Protein AF-A0A7D9K433-F1 (afdb_monomer_lite)

Radius of gyration: 21.34 Å; chains: 1; bounding box: 45×15×55 Å

InterPro domains:
  IPR000219 Dbl homology domain [PS50010] (1-37)
  IPR035899 Dbl homology (DH) domain superfamily [G3DSA:1.20.900.10] (1-56)
  IPR035899 Dbl homology (DH) domain superfamily [SSF48065] (1-53)
  IPR051092 FYVE, RhoGEF and PH domain-containing [PTHR12673] (1-64)

Sequence (65 aa):
MLLENLLWKTPDEHSDFTKLKEAVDQISKVALHINENIRQHENFQKMLNIQNSFSREGAPKLLAP

Structure (mmCIF, N/CA/C/O backbone):
data_AF-A0A7D9K433-F1
#
_entry.id   AF-A0A7D9K433-F1
#
loop_
_atom_site.group_PDB
_atom_site.id
_atom_site.type_symbol
_atom_site.label_atom_id
_atom_site.label_alt_id
_atom_site.label_comp_id
_atom_site.label_asym_id
_atom_site.label_entity_id
_atom_site.label_seq_id
_atom_site.pdbx_PDB_ins_code
_atom_site.Cartn_x
_atom_site.Cartn_y
_atom_site.Cartn_z
_atom_site.occupancy
_atom_site.B_iso_or_equiv
_atom_site.auth_seq_id
_atom_site.auth_comp_id
_atom_site.auth_asym_id
_atom_site.auth_atom_id
_atom_site.pdbx_PDB_model_num
ATOM 1 N N . MET A 1 1 ? -10.359 -3.330 0.771 1.00 78.06 1 MET A N 1
ATOM 2 C CA . MET A 1 1 ? -9.665 -4.360 1.585 1.00 78.06 1 MET A CA 1
ATOM 3 C C . MET A 1 1 ? -10.603 -4.934 2.650 1.00 78.06 1 MET A C 1
ATOM 5 O O . MET A 1 1 ? -11.612 -4.312 2.949 1.00 78.06 1 MET A O 1
ATOM 9 N N . LEU A 1 2 ? -10.289 -6.092 3.250 1.00 90.75 2 LEU A N 1
ATOM 10 C CA . LEU A 1 2 ? -11.143 -6.720 4.280 1.00 90.75 2 LEU A CA 1
ATOM 11 C C . LEU A 1 2 ? -11.341 -5.838 5.527 1.00 90.75 2 LEU A C 1
ATOM 13 O O . LEU A 1 2 ? -12.450 -5.756 6.044 1.00 90.75 2 LEU A O 1
ATOM 17 N N . LEU A 1 3 ? -10.291 -5.144 5.976 1.00 93.06 3 LEU A N 1
ATOM 18 C CA . LEU A 1 3 ? -10.349 -4.310 7.179 1.00 93.06 3 LEU A CA 1
ATOM 19 C C . LEU A 1 3 ? -11.164 -3.020 6.979 1.00 93.06 3 LEU A C 1
ATOM 21 O O . LEU A 1 3 ? -11.877 -2.596 7.879 1.00 93.06 3 LEU A O 1
ATOM 25 N N . GLU A 1 4 ? -11.127 -2.442 5.775 1.00 95.12 4 GLU A N 1
ATOM 26 C CA . GLU A 1 4 ? -11.990 -1.313 5.389 1.00 95.12 4 GLU A CA 1
ATOM 27 C C . GLU A 1 4 ? -13.470 -1.712 5.392 1.00 95.12 4 GLU A C 1
ATOM 29 O O . GLU A 1 4 ? -14.315 -0.958 5.867 1.00 95.12 4 GLU A O 1
ATOM 34 N N . ASN A 1 5 ? -13.784 -2.920 4.907 1.00 95.81 5 ASN A N 1
ATOM 35 C CA . ASN A 1 5 ? -15.148 -3.449 4.943 1.00 95.81 5 ASN A CA 1
ATOM 36 C C . ASN A 1 5 ? -15.635 -3.668 6.377 1.00 95.81 5 ASN A C 1
ATOM 38 O O . ASN A 1 5 ? -16.797 -3.395 6.666 1.00 95.81 5 ASN A O 1
ATOM 42 N N . LEU A 1 6 ? -14.757 -4.148 7.266 1.00 96.06 6 LEU A N 1
ATOM 43 C CA . LEU A 1 6 ? -15.077 -4.281 8.684 1.00 96.06 6 LEU A CA 1
ATOM 44 C C . LEU A 1 6 ? -15.364 -2.905 9.297 1.00 96.06 6 LEU A C 1
ATOM 46 O O . LEU A 1 6 ? -16.420 -2.732 9.892 1.00 96.06 6 LEU A O 1
ATOM 50 N N . LEU A 1 7 ? -14.493 -1.915 9.060 1.00 96.62 7 LEU A N 1
ATOM 51 C CA . LEU A 1 7 ? -14.662 -0.547 9.562 1.00 96.62 7 LEU A CA 1
ATOM 52 C C . LEU A 1 7 ? -15.974 0.081 9.097 1.00 96.62 7 LEU A C 1
ATOM 54 O O . LEU A 1 7 ? -16.677 0.691 9.893 1.00 96.62 7 LEU A O 1
ATOM 58 N N . TRP A 1 8 ? -16.338 -0.110 7.829 1.00 96.81 8 TRP A N 1
ATOM 59 C CA . TRP A 1 8 ? -17.591 0.403 7.273 1.00 96.81 8 TRP A CA 1
ATOM 60 C C . TRP A 1 8 ? -18.847 -0.195 7.929 1.00 96.81 8 TRP A C 1
ATOM 62 O O . TRP A 1 8 ? -19.926 0.393 7.864 1.00 96.81 8 TRP A O 1
ATOM 72 N N . LYS A 1 9 ? -18.729 -1.372 8.551 1.00 97.12 9 LYS A N 1
ATOM 73 C CA . LYS A 1 9 ? -19.816 -2.039 9.277 1.00 97.12 9 LYS A CA 1
ATOM 74 C C . LYS A 1 9 ? -19.754 -1.837 10.790 1.00 97.12 9 LYS A C 1
ATOM 76 O O . LYS A 1 9 ? -20.671 -2.279 11.478 1.00 97.12 9 LYS A O 1
ATOM 81 N N . THR A 1 10 ? -18.712 -1.194 11.308 1.00 97.12 10 THR A N 1
ATOM 82 C CA . THR A 1 10 ? -18.553 -0.909 12.734 1.00 97.12 10 THR A CA 1
ATOM 83 C C . THR A 1 10 ? -19.126 0.480 13.045 1.00 97.12 10 THR A C 1
ATOM 85 O O . THR A 1 10 ? -18.653 1.453 12.460 1.00 97.12 10 THR A O 1
ATOM 88 N N . PRO A 1 11 ? -20.122 0.598 13.946 1.00 97.62 11 PRO A N 1
ATOM 89 C CA . PRO A 1 11 ? -20.602 1.893 14.435 1.00 97.62 11 PRO A CA 1
ATOM 90 C C . PRO A 1 11 ? -19.483 2.693 15.101 1.00 97.62 11 PRO A C 1
ATOM 92 O O . PRO A 1 11 ? -18.576 2.109 15.696 1.00 97.62 11 PR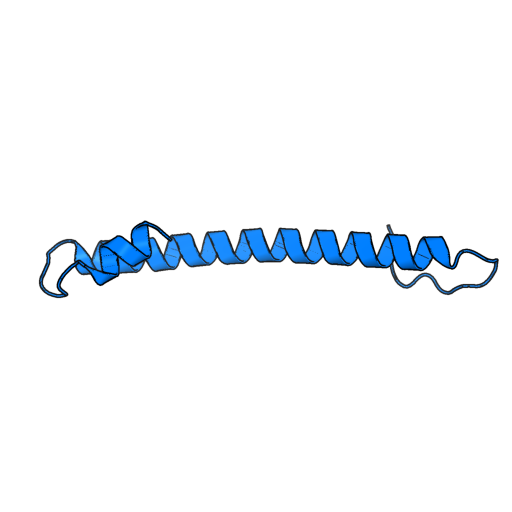O A O 1
ATOM 95 N N . ASP A 1 12 ? -19.556 4.014 15.043 1.00 96.00 12 ASP A N 1
ATOM 96 C CA . ASP A 1 12 ? -18.561 4.923 15.610 1.00 96.00 12 ASP A CA 1
ATOM 97 C C . ASP A 1 12 ? -18.536 4.928 17.142 1.00 96.00 12 ASP A C 1
ATOM 99 O O . ASP A 1 12 ? -17.490 5.198 17.733 1.00 96.00 12 ASP A O 1
ATOM 103 N N . GLU A 1 13 ? -19.624 4.524 17.799 1.00 97.25 13 GLU A N 1
ATOM 104 C CA . GLU A 1 13 ? -19.667 4.328 19.252 1.00 97.25 13 GLU A CA 1
ATOM 105 C C . GLU A 1 13 ? -19.073 2.985 19.704 1.00 97.25 13 GLU A C 1
ATOM 107 O O . GLU A 1 13 ? -18.902 2.749 20.904 1.00 97.25 13 GLU A O 1
ATOM 112 N N . HIS A 1 14 ? -18.760 2.078 18.773 1.00 97.62 14 HIS A N 1
ATOM 113 C CA . HIS A 1 14 ? -18.179 0.785 19.114 1.00 97.62 14 HIS A CA 1
ATOM 114 C C . HIS A 1 14 ? -16.755 0.960 19.659 1.00 97.62 14 HIS A C 1
ATOM 116 O O . HIS A 1 14 ? -15.935 1.671 19.078 1.00 97.62 14 HIS A O 1
ATOM 122 N N . SER A 1 15 ? -16.413 0.237 20.730 1.00 97.69 15 SER A N 1
ATOM 123 C CA . SER A 1 15 ? -15.111 0.350 21.412 1.00 97.69 15 SER A CA 1
ATOM 124 C C . SER A 1 15 ? -13.898 0.142 20.497 1.00 97.69 15 SER A C 1
ATOM 126 O O . SER A 1 15 ? -12.816 0.665 20.763 1.00 97.69 15 SER A O 1
ATOM 128 N N . ASP A 1 16 ? -14.081 -0.621 19.419 1.00 96.94 16 ASP A N 1
ATOM 129 C CA . ASP A 1 16 ? -13.021 -0.948 18.464 1.00 96.94 16 ASP A CA 1
ATOM 130 C C . ASP A 1 16 ? -12.930 0.011 17.275 1.00 96.94 16 ASP A C 1
ATOM 132 O O . ASP A 1 16 ? -11.948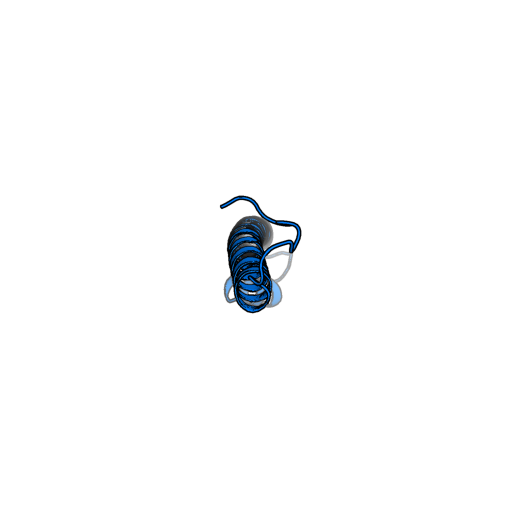 -0.057 16.539 1.00 96.94 16 ASP A O 1
ATOM 136 N N . PHE A 1 17 ? -13.899 0.912 17.076 1.00 97.56 17 PHE A N 1
ATOM 137 C CA . PHE A 1 17 ? -13.962 1.764 15.885 1.00 97.56 17 PHE A CA 1
ATOM 138 C C . PHE A 1 17 ? -12.672 2.561 15.668 1.00 97.56 17 PHE A C 1
ATOM 140 O O . PHE A 1 17 ? -12.084 2.520 14.587 1.00 97.56 17 PHE A O 1
ATOM 147 N N . THR A 1 18 ? -12.183 3.231 16.714 1.00 97.75 18 THR A N 1
ATOM 148 C CA . THR A 1 18 ? -10.958 4.041 16.651 1.00 97.75 18 THR A CA 1
ATOM 149 C C . THR A 1 18 ? -9.740 3.200 16.280 1.00 97.75 18 THR A C 1
ATOM 151 O O . THR A 1 18 ? -9.023 3.536 15.339 1.00 97.75 18 THR A O 1
ATOM 154 N N . LYS A 1 19 ? -9.540 2.061 16.954 1.00 97.19 19 LYS A N 1
ATOM 155 C CA . LYS A 1 19 ? -8.400 1.166 16.691 1.00 97.19 19 LYS A CA 1
ATOM 156 C C . LYS A 1 19 ? -8.468 0.564 15.292 1.00 97.19 19 LYS A C 1
ATOM 158 O O . LYS A 1 19 ? -7.454 0.417 14.617 1.00 97.19 19 LYS A O 1
ATOM 163 N N . LEU A 1 20 ? -9.672 0.220 14.848 1.00 97.31 20 LEU A N 1
ATOM 164 C CA . LEU A 1 20 ? -9.914 -0.337 13.529 1.00 97.31 20 LEU A CA 1
ATOM 165 C C . LEU A 1 20 ? -9.628 0.694 12.432 1.00 97.31 20 LEU A C 1
ATOM 167 O O . LEU A 1 20 ? -8.986 0.367 11.436 1.00 97.31 20 LEU A O 1
ATOM 171 N N . LYS A 1 21 ? -10.030 1.950 12.643 1.00 97.69 21 LYS A N 1
ATOM 172 C CA . LYS A 1 21 ? -9.722 3.070 11.750 1.00 97.69 21 LYS A CA 1
ATOM 173 C C . LYS A 1 21 ? -8.220 3.317 11.637 1.00 97.69 21 LYS A C 1
ATOM 175 O O . LYS A 1 21 ? -7.715 3.476 10.528 1.00 97.69 21 LYS A O 1
ATOM 180 N N . GLU A 1 22 ? -7.505 3.304 12.758 1.00 97.75 22 GLU A N 1
ATOM 181 C CA . GLU A 1 22 ? -6.042 3.416 12.782 1.00 97.75 22 GLU A CA 1
ATOM 182 C C . GLU A 1 22 ? -5.375 2.257 12.033 1.00 97.75 22 GLU A C 1
ATOM 184 O O . GLU A 1 22 ? -4.499 2.477 11.199 1.00 97.75 22 GLU A O 1
ATOM 189 N N . ALA A 1 23 ? -5.818 1.022 12.271 1.00 97.06 23 ALA A N 1
ATOM 190 C CA . ALA A 1 23 ? -5.274 -0.153 11.601 1.00 97.06 23 ALA A CA 1
ATOM 191 C C . ALA A 1 23 ? -5.513 -0.125 10.080 1.00 97.06 23 ALA A C 1
ATOM 193 O O . ALA A 1 23 ? -4.611 -0.473 9.314 1.00 97.06 23 ALA A O 1
ATOM 194 N N . VAL A 1 24 ? -6.689 0.334 9.632 1.00 97.38 24 VAL A N 1
ATOM 195 C CA . VAL A 1 24 ? -6.975 0.568 8.207 1.00 97.38 24 VAL A CA 1
ATOM 196 C C . VAL A 1 24 ? -5.991 1.575 7.619 1.00 97.38 24 VAL A C 1
ATOM 198 O O . VAL A 1 24 ? -5.368 1.276 6.605 1.00 97.38 24 VAL A O 1
ATOM 201 N N . ASP A 1 25 ? -5.798 2.727 8.263 1.00 97.69 25 ASP A N 1
ATOM 202 C CA . ASP A 1 25 ? -4.871 3.761 7.788 1.00 97.69 25 ASP A CA 1
ATOM 203 C C . ASP A 1 25 ? -3.427 3.239 7.665 1.00 97.69 25 ASP A C 1
ATOM 205 O O . ASP A 1 25 ? -2.777 3.433 6.635 1.00 97.69 25 ASP A O 1
ATOM 209 N N . GLN A 1 26 ? -2.932 2.515 8.672 1.00 97.50 26 GLN A N 1
ATOM 210 C CA . GLN A 1 26 ? -1.573 1.965 8.654 1.00 97.50 26 GLN A CA 1
ATOM 211 C C . GLN A 1 26 ? -1.378 0.922 7.549 1.00 97.50 26 GLN A C 1
ATOM 213 O O . GLN A 1 26 ? -0.396 0.981 6.807 1.00 97.50 26 GLN A O 1
ATOM 218 N N . ILE A 1 27 ? -2.317 -0.014 7.395 1.00 96.31 27 ILE A N 1
ATOM 219 C CA . ILE A 1 27 ? -2.215 -1.048 6.357 1.00 96.31 27 ILE A CA 1
ATOM 220 C C . ILE A 1 27 ? -2.337 -0.422 4.968 1.00 96.31 27 ILE A C 1
ATOM 222 O O . ILE A 1 27 ? -1.575 -0.792 4.074 1.00 96.31 27 ILE A O 1
ATOM 226 N N . SER A 1 28 ? -3.225 0.556 4.785 1.00 96.31 28 SER A N 1
ATOM 227 C CA . SER A 1 28 ? -3.363 1.261 3.510 1.00 96.31 28 SER A CA 1
ATOM 228 C C . SER A 1 28 ? -2.078 1.999 3.132 1.00 96.31 28 SER A C 1
ATOM 230 O O . SER A 1 28 ? -1.657 1.918 1.980 1.00 96.31 28 SER A O 1
ATOM 232 N N . LYS A 1 29 ? -1.379 2.630 4.084 1.00 96.69 29 LYS A N 1
ATOM 233 C CA . LYS A 1 29 ? -0.059 3.244 3.838 1.00 96.69 29 LYS A CA 1
ATOM 234 C C . LYS A 1 29 ? 0.982 2.228 3.370 1.00 96.69 29 LYS A C 1
ATOM 236 O O . LYS A 1 29 ? 1.687 2.483 2.394 1.00 96.69 29 LYS A O 1
ATOM 241 N N . VAL A 1 30 ? 1.061 1.068 4.025 1.00 96.88 30 VAL A N 1
ATOM 242 C CA . VAL A 1 30 ? 1.994 -0.004 3.638 1.00 96.88 30 VAL A CA 1
ATOM 243 C C . VAL A 1 30 ? 1.651 -0.557 2.253 1.00 96.88 30 VAL A C 1
ATOM 245 O O . VAL A 1 30 ? 2.534 -0.687 1.407 1.00 96.88 30 VAL A O 1
ATOM 248 N N . ALA A 1 31 ? 0.372 -0.833 1.989 1.00 96.62 31 ALA A N 1
ATOM 2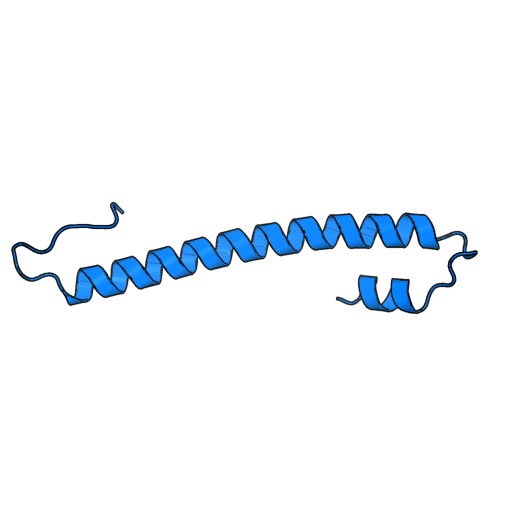49 C CA . ALA A 1 31 ? -0.090 -1.334 0.699 1.00 96.62 31 ALA A CA 1
ATOM 250 C C . ALA A 1 31 ? 0.200 -0.342 -0.439 1.00 96.62 31 ALA A C 1
ATOM 252 O O . ALA A 1 31 ? 0.703 -0.744 -1.488 1.00 96.62 31 ALA A O 1
ATOM 253 N N . LEU A 1 32 ? -0.048 0.955 -0.217 1.00 96.75 32 LEU A N 1
ATOM 254 C CA . LEU A 1 32 ? 0.285 2.016 -1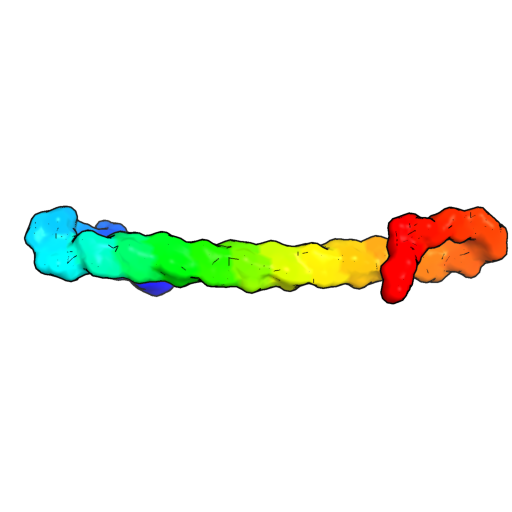.168 1.00 96.75 32 LEU A CA 1
ATOM 255 C C . LEU A 1 32 ? 1.788 2.071 -1.447 1.00 96.75 32 LEU A C 1
ATOM 257 O O . LEU A 1 32 ? 2.180 2.158 -2.607 1.00 96.75 32 LEU A O 1
ATOM 261 N N . HIS A 1 33 ? 2.626 1.970 -0.414 1.00 97.81 33 HIS A N 1
ATOM 262 C CA . HIS A 1 33 ? 4.078 1.976 -0.579 1.00 97.81 33 HIS A CA 1
ATOM 263 C C . HIS A 1 33 ? 4.587 0.768 -1.381 1.00 97.81 33 HIS A C 1
ATOM 265 O O . HIS A 1 33 ? 5.399 0.923 -2.292 1.00 97.81 33 HIS A O 1
ATOM 271 N N . ILE A 1 34 ? 4.086 -0.437 -1.097 1.00 97.75 34 ILE A N 1
ATOM 272 C CA . ILE A 1 34 ? 4.440 -1.643 -1.861 1.00 97.75 34 ILE A CA 1
ATOM 273 C C . ILE A 1 34 ? 4.007 -1.492 -3.323 1.00 97.75 34 ILE A C 1
ATOM 275 O O . ILE A 1 34 ? 4.798 -1.741 -4.233 1.00 97.75 34 ILE A O 1
ATOM 279 N N . ASN A 1 35 ? 2.772 -1.041 -3.552 1.00 97.88 35 ASN A N 1
ATOM 280 C CA . ASN A 1 35 ? 2.237 -0.840 -4.893 1.00 97.88 35 ASN A CA 1
ATOM 281 C C . ASN A 1 35 ? 3.023 0.226 -5.675 1.00 97.88 35 ASN A C 1
ATOM 283 O O . ASN A 1 35 ? 3.226 0.092 -6.880 1.00 97.88 35 ASN A O 1
ATOM 287 N N . GLU A 1 36 ? 3.499 1.271 -4.995 1.00 98.06 36 GLU A N 1
ATOM 288 C CA . GLU A 1 36 ? 4.383 2.281 -5.574 1.00 98.06 36 GLU A CA 1
ATOM 289 C C . GLU A 1 36 ? 5.697 1.672 -6.059 1.00 98.06 36 GLU A C 1
ATOM 291 O O . GLU A 1 36 ? 6.062 1.857 -7.218 1.00 98.06 36 GLU A O 1
ATOM 296 N N . ASN A 1 37 ? 6.373 0.904 -5.202 1.00 98.00 37 ASN A N 1
ATOM 297 C CA . ASN A 1 37 ? 7.646 0.271 -5.542 1.00 98.00 37 ASN A CA 1
ATOM 298 C C . ASN A 1 37 ? 7.499 -0.695 -6.725 1.00 98.00 37 ASN A C 1
ATOM 300 O O . ASN A 1 37 ? 8.322 -0.676 -7.641 1.00 98.00 37 ASN A O 1
ATOM 304 N N . ILE A 1 38 ? 6.429 -1.499 -6.746 1.00 98.12 38 ILE A N 1
ATOM 305 C CA . ILE A 1 38 ? 6.127 -2.394 -7.873 1.00 98.12 38 ILE A CA 1
ATOM 306 C C . ILE A 1 38 ? 5.913 -1.577 -9.148 1.00 98.12 38 ILE A C 1
ATOM 308 O O . ILE A 1 38 ? 6.544 -1.855 -10.166 1.00 98.12 38 ILE A O 1
ATOM 312 N N . ARG A 1 39 ? 5.085 -0.526 -9.098 1.00 98.25 39 ARG A N 1
ATOM 313 C CA . ARG A 1 39 ? 4.805 0.316 -10.267 1.00 98.25 39 ARG A CA 1
ATOM 314 C C . ARG A 1 39 ? 6.064 0.988 -10.812 1.00 98.25 39 ARG A C 1
ATOM 316 O O . ARG A 1 39 ? 6.251 1.037 -12.026 1.00 98.25 39 ARG A O 1
ATOM 323 N N . GLN A 1 40 ? 6.924 1.505 -9.936 1.00 97.19 40 GLN A N 1
ATOM 324 C CA . GLN A 1 40 ? 8.198 2.106 -10.329 1.00 97.19 40 GLN A CA 1
ATOM 325 C C . GLN A 1 40 ? 9.113 1.079 -10.997 1.00 97.19 40 GLN A C 1
ATOM 327 O O . GLN A 1 40 ? 9.653 1.355 -12.069 1.00 97.19 40 GLN A O 1
ATOM 332 N N . HIS A 1 41 ? 9.226 -0.118 -10.417 1.00 96.50 41 HIS A N 1
ATOM 333 C CA . HIS A 1 41 ? 10.010 -1.206 -10.991 1.00 96.50 41 HIS A CA 1
ATOM 334 C C . HIS A 1 41 ? 9.486 -1.625 -12.371 1.00 96.50 41 HIS A C 1
ATOM 336 O O . HIS A 1 41 ? 10.252 -1.690 -13.330 1.00 96.50 41 HIS A O 1
ATOM 342 N N . GLU A 1 42 ? 8.179 -1.844 -12.515 1.00 97.81 42 GLU A N 1
ATOM 343 C CA . GLU A 1 42 ? 7.571 -2.200 -13.800 1.00 97.81 42 GLU A CA 1
ATOM 344 C C . GLU A 1 42 ? 7.770 -1.116 -14.861 1.00 97.81 42 GLU A C 1
ATOM 346 O O . GLU A 1 42 ? 8.062 -1.424 -16.016 1.00 97.81 42 GLU A O 1
ATOM 351 N N . ASN A 1 43 ? 7.624 0.157 -14.489 1.00 95.88 43 ASN A N 1
ATOM 352 C CA . ASN A 1 43 ? 7.831 1.272 -15.409 1.00 95.88 43 ASN A CA 1
AT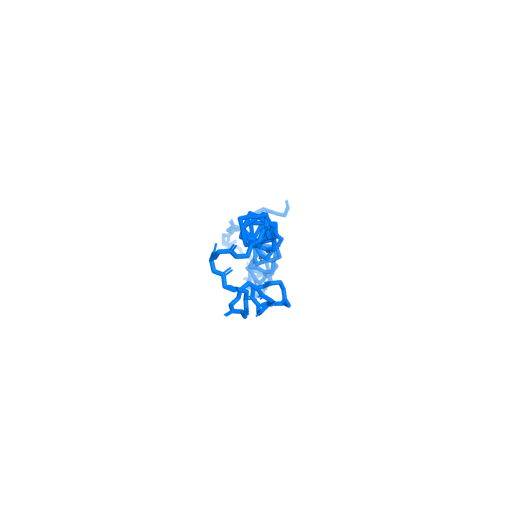OM 353 C C . ASN A 1 43 ? 9.291 1.373 -15.855 1.00 95.88 43 ASN A C 1
ATOM 355 O O . ASN A 1 43 ? 9.551 1.598 -17.037 1.00 95.88 43 ASN A O 1
ATOM 359 N N . PHE A 1 44 ? 10.234 1.148 -14.940 1.00 94.62 44 PHE A N 1
ATOM 360 C CA . PHE A 1 44 ? 11.653 1.071 -15.266 1.00 94.62 44 PHE A CA 1
ATOM 361 C C . PHE A 1 44 ? 11.937 -0.057 -16.269 1.00 94.62 44 PHE A C 1
ATOM 363 O O . PHE A 1 44 ? 12.554 0.186 -17.306 1.00 94.62 44 PHE A O 1
ATOM 370 N N . GLN A 1 45 ? 11.403 -1.261 -16.035 1.00 94.69 45 GLN A N 1
ATOM 371 C CA . GLN A 1 45 ? 11.559 -2.392 -16.959 1.00 94.69 45 GLN A CA 1
ATOM 372 C C . GLN A 1 45 ? 10.929 -2.124 -18.333 1.00 94.69 45 GLN A C 1
ATOM 374 O O . GLN A 1 45 ? 11.544 -2.397 -19.364 1.00 94.69 45 GLN A O 1
ATOM 379 N N . LYS A 1 46 ? 9.724 -1.538 -18.379 1.00 94.31 46 LYS A N 1
ATOM 380 C CA . LYS A 1 46 ? 9.072 -1.141 -19.641 1.00 94.31 46 LYS A CA 1
ATOM 381 C C . LYS A 1 46 ? 9.949 -0.173 -20.428 1.00 94.31 46 LYS A C 1
ATOM 383 O O . LYS A 1 46 ? 10.157 -0.374 -21.621 1.00 94.31 46 LYS A O 1
ATOM 388 N N . MET A 1 47 ? 10.496 0.839 -19.763 1.00 90.69 47 MET A N 1
ATOM 389 C CA . MET A 1 47 ? 11.374 1.822 -20.392 1.00 90.69 47 MET A CA 1
ATOM 390 C C . MET A 1 47 ? 12.690 1.209 -20.888 1.00 90.69 47 MET A C 1
ATOM 392 O O . MET A 1 47 ? 13.114 1.527 -21.999 1.00 90.69 47 MET A O 1
ATOM 396 N N . LEU A 1 48 ? 13.309 0.295 -20.133 1.00 88.88 48 LEU A N 1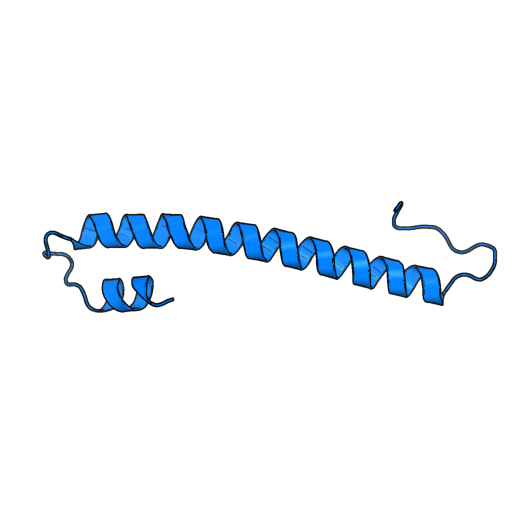
ATOM 397 C CA . LEU A 1 48 ? 14.486 -0.447 -20.600 1.00 88.88 48 LEU A CA 1
ATOM 398 C C . LEU A 1 48 ? 14.181 -1.279 -21.849 1.00 88.88 48 LEU A C 1
ATOM 400 O O . LEU A 1 48 ? 14.952 -1.254 -22.806 1.00 88.88 48 LEU A O 1
ATOM 404 N N . ASN A 1 49 ? 13.044 -1.976 -21.875 1.00 88.81 49 ASN A N 1
ATOM 405 C CA . ASN A 1 49 ? 12.625 -2.766 -23.034 1.00 88.81 49 ASN A CA 1
ATOM 406 C C . ASN A 1 49 ? 12.406 -1.888 -24.271 1.00 88.81 49 ASN A C 1
ATOM 408 O O . ASN A 1 49 ? 12.860 -2.236 -25.362 1.00 88.81 49 ASN A O 1
ATOM 412 N N . ILE A 1 50 ? 11.767 -0.729 -24.093 1.00 87.31 50 ILE A N 1
ATOM 413 C CA . ILE A 1 50 ? 11.594 0.271 -25.148 1.00 87.31 50 ILE A CA 1
ATOM 414 C C . ILE A 1 50 ? 12.967 0.725 -25.661 1.00 87.31 50 ILE A C 1
ATOM 416 O O . ILE A 1 50 ? 13.221 0.640 -26.859 1.00 87.31 50 ILE A O 1
ATOM 420 N N . GLN A 1 51 ? 13.882 1.132 -24.778 1.00 85.81 51 GLN A N 1
ATOM 421 C CA . GLN A 1 51 ? 15.233 1.555 -25.162 1.00 85.81 51 GLN A CA 1
ATOM 422 C C . GLN A 1 51 ? 15.977 0.462 -25.943 1.00 85.81 51 GLN A C 1
ATOM 424 O O . GLN A 1 51 ? 16.533 0.736 -27.004 1.00 85.81 51 GLN A O 1
ATOM 429 N N . ASN A 1 52 ? 15.934 -0.782 -25.463 1.00 83.62 52 ASN A N 1
ATOM 430 C CA . ASN A 1 52 ? 16.592 -1.916 -26.109 1.00 83.62 52 ASN A CA 1
ATOM 431 C C . ASN A 1 52 ? 16.009 -2.230 -27.494 1.00 83.62 52 ASN A C 1
ATOM 433 O O . ASN A 1 52 ? 16.751 -2.649 -28.381 1.00 83.62 52 ASN A O 1
ATOM 437 N N . SER A 1 53 ? 14.713 -1.983 -27.710 1.00 85.44 53 SER A N 1
ATOM 438 C CA . SER A 1 53 ? 14.080 -2.138 -29.027 1.00 85.44 53 SER A CA 1
ATOM 439 C C . SER A 1 53 ? 14.581 -1.126 -30.070 1.00 85.44 53 SER A C 1
ATOM 441 O O . SER A 1 53 ? 14.520 -1.396 -31.268 1.00 85.44 53 SER A O 1
ATOM 443 N N . PHE A 1 54 ? 15.127 0.010 -29.622 1.00 79.94 54 PHE A N 1
ATOM 444 C CA . PHE A 1 54 ? 15.669 1.072 -30.471 1.00 79.94 54 PHE A CA 1
ATOM 445 C C . PHE A 1 54 ? 17.194 1.063 -30.585 1.00 79.94 54 PHE A C 1
ATOM 447 O O . PHE A 1 54 ? 17.733 1.978 -31.207 1.00 79.94 54 PHE A O 1
ATOM 454 N N . SER A 1 55 ? 17.890 0.067 -30.021 1.00 65.62 55 SER A N 1
ATOM 455 C CA . SER A 1 55 ? 19.356 -0.065 -30.044 1.00 65.62 55 SER A CA 1
ATOM 456 C C . SER A 1 55 ? 19.911 -0.316 -31.459 1.00 65.62 55 SER A C 1
ATOM 458 O O . SER A 1 55 ? 20.470 -1.366 -31.762 1.00 65.62 55 SER A O 1
ATOM 460 N N . ARG A 1 56 ? 19.763 0.673 -32.342 1.00 62.31 56 ARG A N 1
ATOM 461 C CA . ARG A 1 56 ? 20.699 1.002 -33.416 1.00 62.31 56 ARG A CA 1
ATOM 462 C C . ARG A 1 56 ? 21.748 1.953 -32.838 1.00 62.31 56 ARG A C 1
ATOM 464 O O . ARG A 1 56 ? 21.455 2.719 -31.918 1.00 62.31 56 ARG A O 1
ATOM 471 N N . GLU A 1 57 ? 22.965 1.893 -33.368 1.00 60.75 57 GLU A N 1
ATOM 472 C CA . GLU A 1 57 ? 24.061 2.789 -32.984 1.00 60.75 57 GLU A CA 1
ATOM 473 C C . GLU A 1 57 ? 23.592 4.258 -32.965 1.00 60.75 57 GLU A C 1
ATOM 475 O O . GLU A 1 57 ? 23.118 4.776 -33.975 1.00 60.75 57 GLU A O 1
ATOM 480 N N . GLY A 1 58 ? 23.688 4.915 -31.800 1.00 60.56 58 GLY A N 1
ATOM 481 C CA . GLY A 1 58 ? 23.412 6.350 -31.637 1.00 60.56 58 GLY A CA 1
ATOM 482 C C . GLY A 1 58 ? 22.155 6.743 -30.847 1.00 60.56 58 GLY A C 1
ATOM 483 O O . GLY A 1 58 ? 21.961 7.935 -30.615 1.00 60.56 58 GLY A O 1
ATOM 484 N N . ALA A 1 59 ? 21.315 5.804 -30.394 1.00 63.34 59 ALA A N 1
ATOM 485 C CA . ALA A 1 59 ? 20.151 6.146 -29.565 1.00 63.34 59 ALA A CA 1
ATOM 486 C C . ALA A 1 59 ? 20.565 6.584 -28.134 1.00 63.34 59 ALA A C 1
ATOM 488 O O . ALA A 1 59 ? 21.329 5.868 -27.475 1.00 63.34 59 ALA A O 1
ATOM 489 N N . PRO A 1 60 ? 20.078 7.733 -27.618 1.00 65.50 60 PRO A N 1
ATOM 490 C CA . PRO A 1 60 ? 20.410 8.197 -26.275 1.00 65.50 60 PRO A CA 1
ATOM 491 C C . PRO A 1 60 ? 19.845 7.254 -25.207 1.00 65.50 60 PRO A C 1
ATOM 493 O O . PRO A 1 60 ? 18.667 6.897 -25.231 1.00 65.50 60 PRO A O 1
ATOM 496 N N . LYS A 1 61 ? 20.691 6.866 -24.245 1.00 69.06 61 LYS A N 1
ATOM 497 C CA . LYS A 1 61 ? 20.270 6.068 -23.089 1.00 69.06 61 LYS A CA 1
ATOM 498 C C . LYS A 1 61 ? 19.541 6.973 -22.100 1.00 69.06 61 LYS A C 1
ATOM 500 O O . LYS A 1 61 ? 20.165 7.828 -21.479 1.00 69.06 61 LYS A O 1
ATOM 505 N N . LEU A 1 62 ? 18.229 6.786 -21.974 1.00 73.56 62 LEU A N 1
ATOM 506 C CA . LEU A 1 62 ? 17.401 7.505 -21.004 1.00 73.56 62 LEU A CA 1
ATOM 507 C C . LEU A 1 62 ? 17.512 6.901 -19.602 1.00 73.56 62 LEU A C 1
ATOM 509 O O . LEU A 1 62 ? 17.363 7.612 -18.614 1.00 73.56 62 LEU A O 1
ATOM 513 N N . LEU A 1 63 ? 17.763 5.594 -19.525 1.00 72.19 63 LEU A N 1
ATOM 514 C CA . LEU A 1 63 ? 17.963 4.876 -18.275 1.00 72.19 63 LEU A CA 1
ATOM 515 C C . LEU A 1 63 ? 19.352 4.238 -18.259 1.00 72.19 63 LEU A C 1
ATOM 517 O O . LEU A 1 63 ? 19.753 3.563 -19.215 1.00 72.19 63 LEU A O 1
ATOM 521 N N . ALA A 1 64 ? 20.072 4.455 -17.159 1.00 65.62 64 ALA A N 1
ATOM 522 C CA . ALA A 1 64 ? 21.224 3.642 -16.795 1.00 65.62 64 ALA A CA 1
ATOM 523 C C . ALA A 1 64 ? 20.716 2.393 -16.045 1.00 65.62 64 ALA A C 1
ATOM 525 O O . ALA A 1 64 ? 19.827 2.545 -15.202 1.00 65.62 64 ALA A O 1
ATOM 526 N N . PRO A 1 65 ? 21.200 1.184 -16.387 1.00 58.03 65 PRO A N 1
ATOM 527 C CA . PRO A 1 65 ? 20.900 -0.028 -15.630 1.00 58.03 65 PRO A CA 1
ATOM 528 C C . PRO A 1 65 ? 21.493 0.012 -14.217 1.00 58.03 65 PRO A C 1
ATOM 530 O O . PRO A 1 65 ? 22.521 0.703 -14.024 1.00 58.03 65 PRO A O 1
#

pLDDT: mean 89.82, std 12.09, range [58.03, 98.25]

Organism: Paramuricea clavata (NCBI:txid317549)

Foldseek 3Di:
DVLVVVLVVDDPPDPCNVVSVVVVVVVVVVVVVVVVVVVVVVVLVVLVVVQVVVPDPPDDDPDDD

Secondary structure (DSSP, 8-state):
-HHHHHHHHS-TTSTTHHHHHHHHHHHHHHHHHHHHHHHHHHHHHHHHHHHHHT-STT---S---